Protein AF-K0Q206-F1 (afdb_monomer)

Secondary structure (DSSP, 8-state):
-----------------S--TTTTTS------HHHHHHH--SHHHHHHHHHHHHHT-

Organism: NCBI:txid1211777

Radius of gyration: 13.71 Å; Cα contacts (8 Å, |Δi|>4): 18; chains: 1; bounding box: 23×36×29 Å

Foldseek 3Di:
DDDDDDDDDDDDDPDDDPDDPCVPVDDDDDDDLVVCLVPDPDPVVNVVSVVVVVVVD

Sequence (57 aa):
MNRYPATVHLLKVSQIAAAFPEAGFRKTQWFLLKEASRKAAQPGLRTLLSRLETTGA

Solvent-accessible surface area (backbone atoms only — not comparable to full-atom values): 4112 Å² total; per-residue (Å²): 135,90,81,77,89,81,87,86,79,93,78,86,83,88,79,80,74,91,83,48,97,65,66,80,77,58,96,78,82,90,66,58,71,85,50,41,36,74,67,47,85,49,67,72,57,22,54,54,42,52,52,50,62,65,72,76,112

Structure (mmCIF, N/CA/C/O backbone):
data_AF-K0Q206-F1
#
_entry.id   AF-K0Q206-F1
#
loop_
_atom_site.group_PDB
_atom_site.id
_atom_site.type_symbol
_atom_site.label_atom_id
_atom_site.label_alt_id
_atom_site.la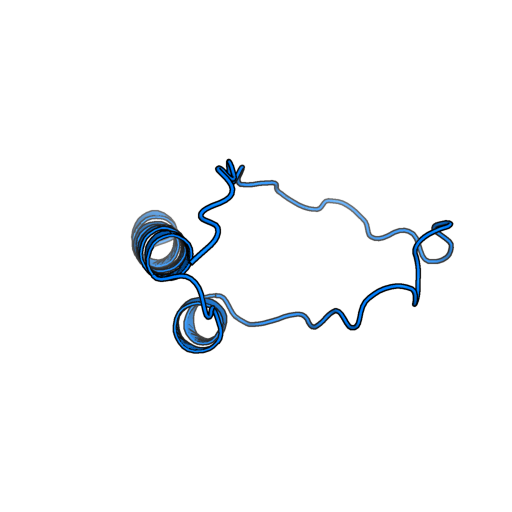bel_comp_id
_atom_site.label_asym_id
_atom_site.label_entity_id
_atom_site.label_seq_id
_atom_site.pdbx_PDB_ins_code
_atom_site.Cartn_x
_atom_site.Cartn_y
_atom_site.Cartn_z
_atom_site.occupancy
_atom_site.B_iso_or_equiv
_atom_site.auth_seq_id
_atom_site.auth_comp_id
_atom_site.auth_asym_id
_atom_site.auth_atom_id
_atom_site.pdbx_PDB_model_num
ATOM 1 N N . MET A 1 1 ? 9.951 21.737 -14.080 1.00 53.88 1 MET A N 1
ATOM 2 C CA .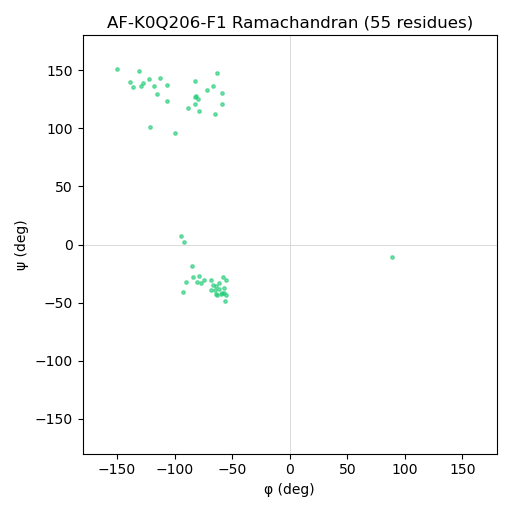 MET A 1 1 ? 9.330 20.831 -13.086 1.00 53.88 1 MET A CA 1
ATOM 3 C C . MET A 1 1 ? 8.132 20.173 -13.764 1.00 53.88 1 MET A C 1
ATOM 5 O O . MET A 1 1 ? 7.112 20.830 -13.924 1.00 53.88 1 MET A O 1
ATOM 9 N N . ASN A 1 2 ? 8.261 18.940 -14.262 1.00 62.66 2 ASN A N 1
ATOM 10 C CA . ASN A 1 2 ? 7.155 18.290 -14.976 1.00 62.66 2 ASN A CA 1
ATOM 11 C C . ASN A 1 2 ? 6.148 17.757 -13.955 1.00 62.66 2 ASN A C 1
ATOM 13 O O . ASN A 1 2 ? 6.476 16.890 -13.146 1.00 62.66 2 ASN A O 1
ATOM 17 N N . ARG A 1 3 ? 4.936 18.312 -13.967 1.00 68.50 3 ARG A N 1
ATOM 18 C CA . ARG A 1 3 ? 3.845 17.913 -13.078 1.00 68.50 3 ARG A CA 1
ATOM 19 C C . ARG A 1 3 ? 2.912 16.996 -13.856 1.00 68.50 3 ARG A C 1
ATOM 21 O O . ARG A 1 3 ? 2.063 17.464 -14.602 1.00 68.50 3 ARG A O 1
ATOM 28 N N . TYR A 1 4 ? 3.105 15.693 -13.701 1.00 80.00 4 TYR A N 1
ATOM 29 C CA . TYR A 1 4 ? 2.218 14.705 -14.303 1.00 80.00 4 TYR A CA 1
ATOM 30 C C . TYR A 1 4 ? 0.987 14.518 -13.408 1.00 80.00 4 TYR A C 1
ATOM 32 O O . TYR A 1 4 ? 1.156 14.294 -12.204 1.00 80.00 4 TYR A O 1
ATOM 40 N N . PRO A 1 5 ? -0.241 14.639 -13.943 1.00 81.44 5 PRO A N 1
ATOM 41 C CA . PRO A 1 5 ? -1.441 14.338 -13.178 1.00 81.44 5 PRO A CA 1
ATOM 42 C C . PRO A 1 5 ? -1.479 12.841 -12.858 1.00 81.44 5 PRO A C 1
ATOM 44 O O . PRO A 1 5 ? -1.191 12.004 -13.711 1.00 81.44 5 PRO A O 1
ATOM 47 N N . ALA A 1 6 ? -1.828 12.508 -11.619 1.00 82.50 6 ALA A N 1
ATOM 48 C CA . ALA A 1 6 ? -2.004 11.135 -11.168 1.00 82.50 6 ALA A CA 1
ATOM 49 C C . ALA A 1 6 ? -3.273 11.046 -10.318 1.00 82.50 6 ALA A C 1
ATOM 51 O O . ALA A 1 6 ? -3.497 11.890 -9.447 1.00 82.50 6 ALA A O 1
ATOM 52 N N . THR A 1 7 ? -4.071 10.010 -10.558 1.00 87.81 7 THR A N 1
ATOM 53 C CA . THR A 1 7 ? -5.262 9.689 -9.766 1.00 87.81 7 THR A CA 1
ATOM 54 C C . THR A 1 7 ? -4.961 8.473 -8.897 1.00 87.81 7 THR A C 1
ATOM 56 O O . THR A 1 7 ? -4.323 7.523 -9.347 1.00 87.81 7 THR A O 1
ATOM 59 N N . VAL A 1 8 ? -5.397 8.511 -7.637 1.00 87.12 8 VAL A N 1
ATOM 60 C CA . VAL A 1 8 ? -5.184 7.440 -6.657 1.00 87.12 8 VAL A CA 1
ATOM 61 C C . VAL A 1 8 ? -6.536 6.857 -6.269 1.00 87.12 8 VAL A C 1
ATOM 63 O O . VAL A 1 8 ? -7.441 7.598 -5.889 1.00 87.12 8 VAL A O 1
ATOM 66 N N . HIS A 1 9 ? -6.653 5.533 -6.329 1.00 87.38 9 HIS A N 1
ATOM 67 C CA . HIS A 1 9 ? -7.840 4.792 -5.912 1.00 87.38 9 HIS A CA 1
ATOM 68 C C . HIS A 1 9 ? -7.480 3.854 -4.761 1.00 87.38 9 HIS A C 1
ATOM 70 O O . HIS A 1 9 ? -6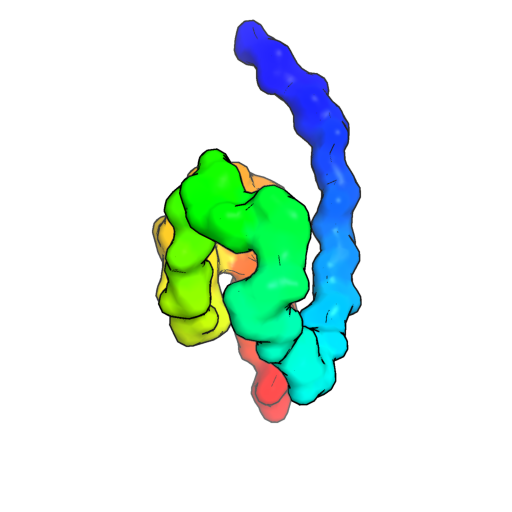.444 3.190 -4.797 1.00 87.38 9 HIS A O 1
ATOM 76 N N . LEU A 1 10 ? -8.334 3.802 -3.739 1.00 87.50 10 LEU A N 1
ATOM 77 C CA . LEU A 1 10 ? -8.184 2.857 -2.640 1.00 87.50 10 LEU A CA 1
ATOM 78 C C . LEU A 1 10 ? -8.744 1.498 -3.060 1.00 87.50 10 LEU A C 1
ATOM 80 O O . LEU A 1 10 ? -9.893 1.410 -3.485 1.00 87.50 10 LEU A O 1
ATOM 84 N N . LEU A 1 11 ? -7.943 0.446 -2.907 1.00 88.50 11 LEU A N 1
ATOM 85 C CA . LEU A 1 11 ? -8.324 -0.922 -3.246 1.00 88.50 11 LEU A CA 1
ATOM 86 C C . LEU A 1 11 ? -8.078 -1.844 -2.053 1.00 88.50 11 LEU A C 1
ATOM 88 O O . LEU A 1 11 ? -7.043 -1.755 -1.392 1.00 88.50 11 LEU A O 1
ATOM 92 N N . LYS A 1 12 ? -9.017 -2.761 -1.807 1.00 87.94 12 LYS A N 1
ATOM 93 C CA . LYS A 1 12 ? -8.823 -3.869 -0.870 1.00 87.94 12 LYS A CA 1
ATOM 94 C C . LYS A 1 12 ? -8.198 -5.038 -1.624 1.00 87.94 12 LYS A C 1
ATOM 96 O O . LYS A 1 12 ? -8.804 -5.572 -2.548 1.00 87.94 12 LYS A O 1
ATOM 101 N N . VAL A 1 13 ? -6.995 -5.433 -1.223 1.00 87.81 13 VAL A N 1
ATOM 102 C CA . VAL A 1 13 ? -6.298 -6.583 -1.809 1.00 87.81 13 VAL A CA 1
ATOM 103 C C . VAL A 1 13 ? -6.864 -7.870 -1.208 1.00 87.81 13 VAL A C 1
ATOM 105 O O . VAL A 1 13 ? -6.896 -8.011 0.013 1.00 87.81 13 VAL A O 1
ATOM 108 N N . SER A 1 14 ? -7.319 -8.795 -2.055 1.00 89.81 14 SER A N 1
ATOM 109 C CA . SER A 1 14 ? -7.789 -10.127 -1.643 1.00 89.81 14 SER A CA 1
ATOM 110 C C . SER A 1 14 ? -6.681 -11.180 -1.693 1.00 89.81 14 SER A C 1
ATOM 112 O O . SER A 1 14 ? -6.572 -11.995 -0.784 1.00 89.81 14 SER A O 1
ATOM 114 N N . GLN A 1 15 ? -5.844 -11.149 -2.732 1.00 88.31 15 GLN A N 1
ATOM 115 C CA . GLN A 1 15 ? -4.734 -12.077 -2.937 1.00 88.31 15 GLN A CA 1
ATOM 116 C C . GLN A 1 15 ? -3.597 -11.391 -3.704 1.00 88.31 15 GLN A C 1
ATOM 118 O O . GLN A 1 15 ? -3.837 -10.500 -4.519 1.00 88.31 15 GLN A O 1
ATOM 123 N N . ILE A 1 16 ? -2.361 -11.832 -3.463 1.00 82.88 16 ILE A N 1
ATOM 124 C CA . ILE A 1 16 ? -1.173 -11.423 -4.220 1.00 82.88 16 ILE A CA 1
ATOM 125 C C . ILE A 1 16 ? -0.753 -12.598 -5.106 1.00 82.88 16 ILE A C 1
ATOM 127 O O . ILE A 1 16 ? -0.519 -13.697 -4.607 1.00 82.88 16 ILE A O 1
ATOM 131 N N . ALA A 1 17 ? -0.666 -12.381 -6.418 1.00 84.19 17 ALA A N 1
ATOM 132 C CA . ALA A 1 17 ? -0.127 -13.383 -7.332 1.00 84.19 17 ALA A CA 1
ATOM 133 C C . ALA A 1 17 ? 1.395 -13.503 -7.149 1.00 84.19 17 ALA A C 1
ATOM 135 O O . ALA A 1 17 ? 2.098 -12.494 -7.123 1.00 84.19 17 ALA A O 1
ATOM 136 N N . ALA A 1 18 ? 1.905 -14.732 -7.044 1.00 75.69 18 ALA A N 1
ATOM 137 C CA . ALA A 1 18 ? 3.340 -14.987 -6.889 1.00 75.69 18 ALA A CA 1
ATOM 138 C C . ALA A 1 18 ? 4.128 -14.783 -8.196 1.00 75.69 18 ALA A C 1
ATOM 140 O O . ALA A 1 18 ? 5.287 -14.380 -8.164 1.0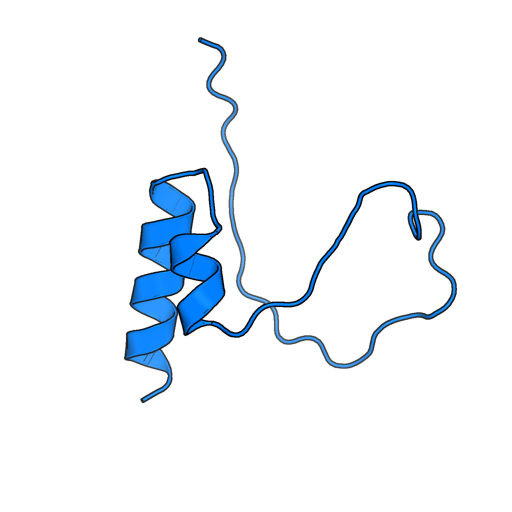0 75.69 18 ALA A O 1
ATOM 141 N N . ALA A 1 19 ? 3.490 -15.034 -9.341 1.00 77.88 19 ALA A N 1
ATOM 142 C CA . ALA A 1 19 ? 4.055 -14.834 -10.667 1.00 77.88 19 ALA A CA 1
ATOM 143 C C . ALA A 1 19 ? 3.164 -13.852 -11.433 1.00 77.88 19 ALA A C 1
ATOM 145 O O . ALA A 1 19 ? 2.091 -14.211 -11.914 1.00 77.88 19 ALA A O 1
ATOM 146 N N . PHE A 1 20 ? 3.597 -12.597 -11.497 1.00 76.38 20 PHE A N 1
ATOM 147 C CA . PHE A 1 20 ? 2.988 -11.553 -12.316 1.00 76.38 20 PHE A CA 1
ATOM 148 C C . PHE A 1 20 ? 4.077 -11.010 -13.254 1.00 76.38 20 PHE A C 1
ATOM 150 O O . PHE A 1 20 ? 5.224 -10.938 -12.809 1.00 76.38 20 PHE A O 1
ATOM 157 N N . PRO A 1 21 ? 3.788 -10.668 -14.523 1.00 75.94 21 PRO A N 1
ATOM 158 C CA . PRO A 1 21 ? 4.825 -10.307 -15.498 1.00 75.94 21 PRO A CA 1
ATOM 159 C C . PRO A 1 21 ? 5.726 -9.154 -15.029 1.00 75.94 21 PRO A C 1
ATOM 161 O O . PRO A 1 21 ? 6.911 -9.120 -15.339 1.00 75.94 21 PRO A O 1
ATOM 164 N N . GLU A 1 22 ? 5.185 -8.248 -14.220 1.00 77.81 22 GLU A N 1
ATOM 165 C CA . GLU A 1 22 ? 5.861 -7.077 -13.670 1.00 77.81 22 GLU A CA 1
ATOM 166 C C . GLU A 1 22 ? 6.503 -7.333 -12.293 1.00 77.81 22 GLU A C 1
ATOM 168 O O . GLU A 1 22 ? 7.078 -6.416 -11.691 1.00 77.81 22 GLU A O 1
ATOM 173 N N . ALA A 1 23 ? 6.430 -8.561 -11.771 1.00 70.44 23 ALA A N 1
ATOM 174 C CA . ALA A 1 23 ? 7.085 -8.934 -10.523 1.00 70.44 23 ALA A CA 1
ATOM 175 C C . ALA A 1 23 ? 8.601 -8.695 -10.640 1.00 70.44 23 ALA A C 1
ATOM 177 O O . ALA A 1 23 ? 9.272 -9.222 -11.522 1.00 70.44 23 ALA A O 1
ATOM 178 N N . GLY A 1 24 ? 9.145 -7.854 -9.757 1.00 73.12 24 GLY A N 1
ATOM 179 C CA . GLY A 1 24 ? 10.565 -7.489 -9.747 1.00 73.12 24 GLY A CA 1
ATOM 180 C C . GLY A 1 24 ? 10.949 -6.279 -10.609 1.00 73.12 24 GLY A C 1
ATOM 181 O O . GLY A 1 24 ? 12.045 -5.752 -10.425 1.00 73.12 24 GLY A O 1
ATOM 182 N N . PHE A 1 25 ? 10.062 -5.755 -11.468 1.00 81.81 25 PHE A N 1
ATOM 183 C CA . PHE A 1 25 ? 10.366 -4.566 -12.287 1.00 81.81 25 PHE A CA 1
ATOM 184 C C . PHE A 1 25 ? 10.506 -3.284 -11.457 1.00 81.81 25 PHE A C 1
ATOM 186 O O . PHE A 1 25 ? 11.249 -2.371 -11.820 1.00 81.81 25 PHE A O 1
ATOM 193 N N . ARG A 1 26 ? 9.781 -3.185 -10.337 1.00 81.69 26 ARG A N 1
ATOM 194 C CA . ARG A 1 26 ? 9.860 -2.055 -9.404 1.00 81.69 26 ARG A CA 1
ATOM 195 C C . ARG A 1 26 ? 10.070 -2.579 -7.995 1.00 81.69 26 ARG A C 1
ATOM 197 O O . ARG A 1 26 ? 9.398 -3.515 -7.574 1.00 81.69 26 ARG A O 1
ATOM 204 N N . LYS A 1 27 ? 10.971 -1.940 -7.244 1.00 83.12 27 LYS A N 1
ATOM 205 C CA . LYS A 1 27 ? 11.117 -2.212 -5.812 1.00 83.12 27 LYS A CA 1
ATOM 206 C C . LYS A 1 27 ? 9.830 -1.793 -5.104 1.00 83.12 27 LYS A C 1
ATOM 208 O O . LYS A 1 27 ? 9.516 -0.607 -5.039 1.00 83.12 27 LYS A O 1
ATOM 213 N N . THR A 1 28 ? 9.095 -2.769 -4.592 1.00 86.44 28 THR A N 1
ATOM 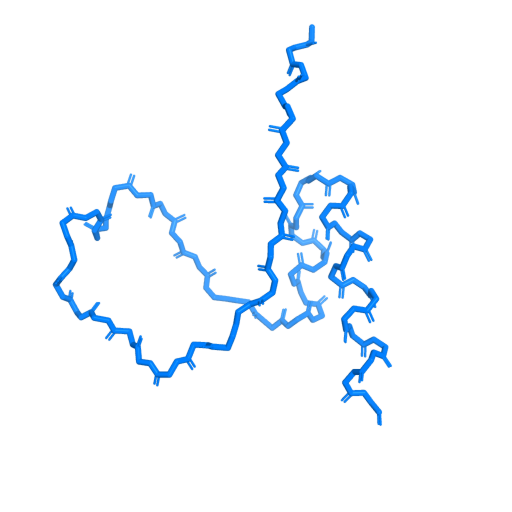214 C CA . THR A 1 28 ? 7.875 -2.569 -3.809 1.00 86.44 28 THR A CA 1
ATOM 215 C C . THR A 1 28 ? 8.104 -3.012 -2.377 1.00 86.44 28 THR A C 1
ATOM 217 O O . THR A 1 28 ? 8.773 -4.012 -2.129 1.00 86.44 28 THR A O 1
ATOM 220 N N . GLN A 1 29 ? 7.515 -2.284 -1.436 1.00 86.00 29 GLN A N 1
ATOM 221 C CA . GLN A 1 29 ? 7.559 -2.618 -0.023 1.00 86.00 29 GLN A CA 1
ATOM 222 C C . GLN A 1 29 ? 6.182 -2.373 0.589 1.00 86.00 29 GLN A C 1
ATOM 224 O O . GLN A 1 29 ? 5.521 -1.384 0.269 1.00 86.00 29 GLN A O 1
ATOM 229 N N . TRP A 1 30 ? 5.767 -3.284 1.464 1.00 88.50 30 TRP A N 1
ATOM 230 C CA . TRP A 1 30 ? 4.574 -3.124 2.285 1.00 88.50 30 TRP A CA 1
ATOM 231 C C . TRP A 1 30 ? 4.899 -2.281 3.515 1.00 88.50 30 TRP A C 1
ATOM 233 O O . TRP A 1 30 ? 5.963 -2.427 4.117 1.00 88.50 30 TRP A O 1
ATOM 243 N N . PHE A 1 31 ? 3.971 -1.405 3.886 1.00 89.75 31 PHE A N 1
ATOM 244 C CA . PHE A 1 31 ? 4.092 -0.529 5.046 1.00 89.75 31 PHE A CA 1
ATOM 245 C C . PHE A 1 31 ? 2.828 -0.622 5.886 1.00 89.75 31 PHE A C 1
ATOM 247 O O . PHE A 1 31 ? 1.729 -0.782 5.349 1.00 89.75 31 PHE A O 1
ATOM 254 N N . LEU A 1 32 ? 2.976 -0.438 7.196 1.00 91.44 32 LEU A N 1
ATOM 255 C CA . LEU A 1 32 ? 1.838 -0.078 8.032 1.00 91.44 32 LEU A CA 1
ATOM 256 C C . LEU A 1 32 ? 1.311 1.292 7.591 1.00 91.44 32 LEU A C 1
ATOM 258 O O . LEU A 1 32 ? 2.086 2.160 7.183 1.00 91.44 32 LEU A O 1
ATOM 262 N N . LEU A 1 33 ? 0.002 1.513 7.711 1.00 88.69 33 LEU A N 1
ATOM 263 C CA . LEU A 1 33 ? -0.627 2.750 7.242 1.00 88.69 33 LEU A CA 1
ATOM 264 C C . LEU A 1 33 ? 0.023 4.007 7.864 1.00 88.69 33 LEU A C 1
ATOM 266 O O . LEU A 1 33 ? 0.407 4.920 7.134 1.00 88.69 33 LEU A O 1
ATOM 270 N N . LYS A 1 34 ? 0.291 3.963 9.178 1.00 87.19 34 LYS A N 1
ATOM 271 C CA . LYS A 1 34 ? 0.984 5.014 9.949 1.00 87.19 34 LYS A CA 1
ATOM 272 C C . LYS A 1 34 ? 2.391 5.346 9.438 1.00 87.19 34 LYS A C 1
ATOM 274 O O . LYS A 1 34 ? 2.896 6.452 9.632 1.00 87.19 34 LYS A O 1
ATOM 279 N N . GLU A 1 35 ? 3.064 4.381 8.820 1.00 91.69 35 GLU A N 1
ATOM 280 C CA . GLU A 1 35 ? 4.399 4.566 8.249 1.00 91.69 35 GLU A CA 1
ATOM 281 C C . GLU A 1 35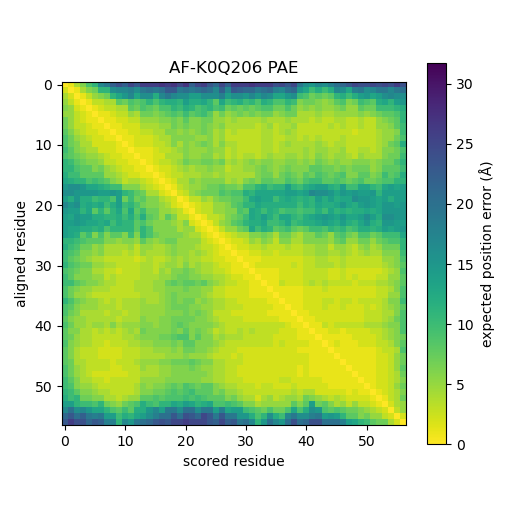 ? 4.333 5.025 6.792 1.00 91.69 35 GLU A C 1
ATOM 283 O O . GLU A 1 35 ? 5.181 5.805 6.349 1.00 91.69 35 GLU A O 1
ATOM 288 N N . ALA A 1 36 ? 3.312 4.586 6.054 1.00 91.94 36 ALA A N 1
ATOM 289 C CA . ALA A 1 36 ? 3.118 4.924 4.650 1.00 91.94 36 ALA A CA 1
ATOM 290 C C . ALA A 1 36 ? 3.004 6.444 4.442 1.00 91.94 36 ALA A C 1
ATOM 292 O O . ALA A 1 36 ? 3.633 6.987 3.528 1.00 91.94 36 ALA A O 1
ATOM 293 N N . SER A 1 37 ? 2.282 7.150 5.322 1.00 89.56 37 SER A N 1
ATOM 294 C CA . SER A 1 37 ? 2.154 8.616 5.274 1.00 89.56 37 SER A CA 1
ATOM 295 C C . SER A 1 37 ? 3.503 9.333 5.450 1.00 89.56 37 SER A C 1
ATOM 297 O O . SER A 1 37 ? 3.752 10.354 4.807 1.00 89.56 37 SER A O 1
ATOM 299 N N . ARG A 1 38 ? 4.425 8.765 6.239 1.00 90.06 38 ARG A N 1
ATOM 300 C CA . ARG A 1 38 ? 5.787 9.297 6.444 1.00 90.06 38 ARG A CA 1
ATOM 301 C C . ARG A 1 38 ? 6.717 9.005 5.267 1.00 90.06 38 ARG A C 1
ATOM 303 O O . ARG A 1 38 ? 7.605 9.802 4.974 1.00 90.06 38 ARG A O 1
ATOM 310 N N . LYS A 1 39 ? 6.533 7.860 4.604 1.00 90.75 39 LYS A N 1
ATOM 311 C CA . L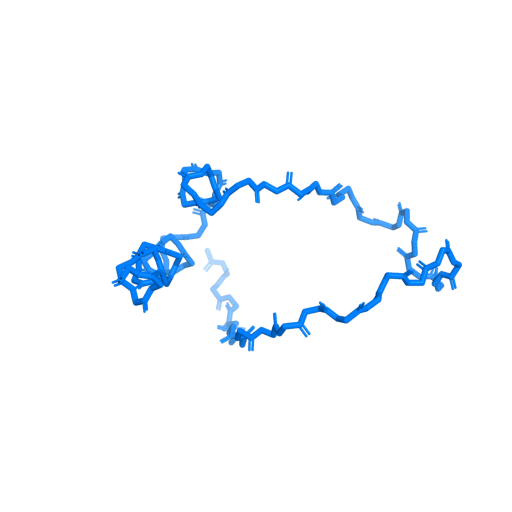YS A 1 39 ? 7.383 7.399 3.493 1.00 90.75 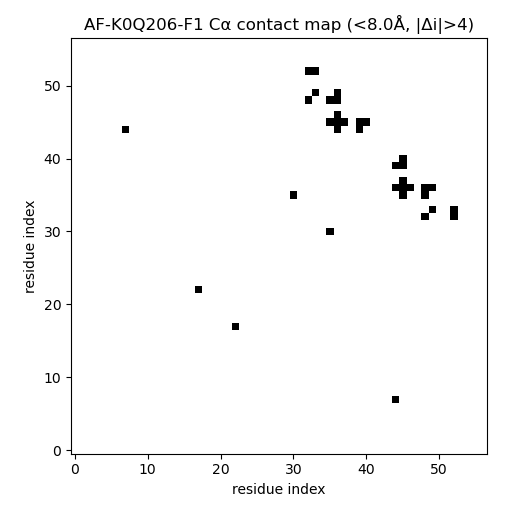39 LYS A CA 1
ATOM 312 C C . LYS A 1 39 ? 6.984 7.982 2.139 1.00 90.75 39 LYS A C 1
ATOM 314 O O . LYS A 1 39 ? 7.844 8.127 1.272 1.00 90.75 39 LYS A O 1
ATOM 319 N N . ALA A 1 40 ? 5.712 8.323 1.936 1.00 90.75 40 ALA A N 1
ATOM 320 C CA . ALA A 1 40 ? 5.246 8.885 0.674 1.00 90.75 40 ALA A CA 1
ATOM 321 C C . ALA A 1 40 ? 5.993 10.188 0.345 1.00 90.75 40 ALA A C 1
ATOM 323 O O . ALA A 1 40 ? 6.090 11.086 1.175 1.00 90.75 40 ALA A O 1
ATOM 324 N N . ALA A 1 41 ? 6.529 10.319 -0.870 1.00 88.19 41 ALA A N 1
ATOM 325 C CA . ALA A 1 41 ? 7.218 11.541 -1.295 1.00 88.19 41 ALA A CA 1
ATOM 326 C C . ALA A 1 41 ? 6.238 12.641 -1.736 1.00 88.19 41 ALA A C 1
ATOM 328 O O . ALA A 1 41 ? 6.507 13.825 -1.555 1.00 88.19 41 ALA A O 1
ATOM 329 N N . GLN A 1 42 ? 5.094 12.248 -2.304 1.00 89.56 42 GLN A N 1
ATOM 330 C CA . GLN A 1 42 ? 4.110 13.172 -2.862 1.00 89.56 42 GLN A CA 1
ATOM 331 C C . GLN A 1 42 ? 3.195 13.732 -1.761 1.00 89.56 42 GLN A C 1
ATOM 333 O O . GLN A 1 42 ? 2.490 12.945 -1.124 1.00 89.56 42 GLN A O 1
ATOM 338 N N . PRO A 1 43 ? 3.131 15.065 -1.556 1.00 89.25 43 PRO A N 1
ATOM 339 C CA . PRO A 1 43 ? 2.315 15.666 -0.499 1.00 89.25 43 PRO A CA 1
ATOM 340 C C . PRO A 1 43 ? 0.833 15.289 -0.583 1.00 89.25 43 PRO A C 1
ATOM 342 O O . PRO A 1 43 ? 0.232 14.945 0.428 1.00 89.25 43 PRO A O 1
ATOM 345 N N . GLY A 1 44 ? 0.262 15.265 -1.792 1.00 89.25 44 GLY A N 1
ATOM 346 C CA . GLY A 1 44 ? -1.135 14.864 -1.989 1.00 89.25 44 GLY A CA 1
ATOM 347 C C . GLY A 1 44 ? -1.405 13.423 -1.550 1.00 89.25 44 GLY A C 1
ATOM 348 O O . GLY A 1 44 ? -2.424 13.150 -0.922 1.00 89.25 44 GLY A O 1
ATOM 349 N N . LEU A 1 45 ? -0.457 12.512 -1.798 1.00 90.62 45 LEU A N 1
ATOM 350 C CA . LEU A 1 45 ? -0.563 11.127 -1.343 1.00 90.62 45 LEU A CA 1
ATOM 351 C C . LEU A 1 45 ? -0.462 11.026 0.185 1.00 90.62 45 LEU A C 1
ATOM 353 O O . LEU A 1 45 ? -1.227 10.273 0.779 1.00 90.62 45 LEU A O 1
ATOM 357 N N . ARG A 1 46 ? 0.416 11.812 0.833 1.00 91.62 46 ARG A N 1
ATOM 358 C CA . ARG A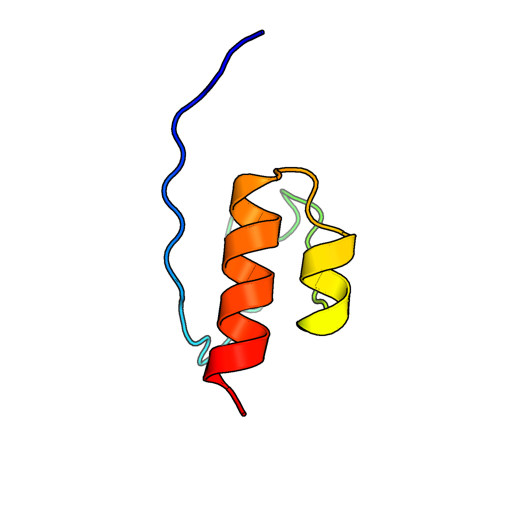 1 46 ? 0.484 11.876 2.308 1.00 91.62 46 ARG A CA 1
ATOM 359 C C . ARG A 1 46 ? -0.869 12.253 2.902 1.00 91.62 46 ARG A C 1
ATOM 361 O O . ARG A 1 46 ? -1.357 11.552 3.779 1.00 91.62 46 ARG A O 1
ATOM 368 N N . THR A 1 47 ? -1.496 13.305 2.373 1.00 90.25 47 THR A N 1
ATOM 369 C CA . THR A 1 47 ? -2.811 13.770 2.834 1.00 90.25 47 THR A CA 1
ATOM 370 C C . THR A 1 47 ? -3.884 12.693 2.680 1.00 90.25 47 THR A C 1
ATOM 372 O O . THR A 1 47 ? -4.683 12.496 3.592 1.00 90.25 47 THR A O 1
ATOM 375 N N . LEU A 1 48 ? -3.904 11.970 1.555 1.00 90.62 48 LEU A N 1
ATOM 376 C CA . LEU A 1 48 ? -4.853 10.870 1.351 1.00 90.62 48 LEU A CA 1
ATOM 377 C C . LEU A 1 48 ? -4.643 9.732 2.360 1.00 90.62 48 LEU A C 1
ATOM 379 O O . LEU A 1 48 ? -5.616 9.247 2.933 1.00 90.62 48 LEU A O 1
ATOM 383 N N . LEU A 1 49 ? -3.390 9.346 2.616 1.00 91.81 49 LEU A N 1
ATOM 384 C CA . LEU A 1 49 ? -3.056 8.297 3.586 1.00 91.81 49 LEU A CA 1
ATOM 385 C C . LEU A 1 49 ? -3.443 8.695 5.017 1.00 91.81 49 LEU A C 1
ATOM 387 O O . LEU A 1 49 ? -4.043 7.891 5.722 1.00 91.81 49 LEU A O 1
ATOM 391 N N . SER A 1 50 ? -3.194 9.941 5.428 1.00 88.88 50 SER A N 1
ATOM 392 C CA . SER A 1 50 ? -3.595 10.426 6.757 1.00 88.88 50 SER A CA 1
ATOM 393 C C . SER A 1 50 ? -5.114 10.451 6.950 1.00 88.88 50 SER A C 1
ATOM 395 O O . SER A 1 50 ? -5.595 10.130 8.029 1.00 88.88 50 SER A O 1
ATOM 397 N N . ARG A 1 51 ? -5.897 10.774 5.911 1.00 88.94 51 ARG A N 1
ATOM 398 C CA . ARG A 1 51 ? -7.371 10.698 5.987 1.00 88.94 51 ARG A CA 1
ATOM 399 C C . ARG A 1 51 ? -7.864 9.259 6.123 1.00 88.94 51 ARG A C 1
ATOM 401 O O . ARG A 1 51 ? -8.851 9.012 6.815 1.00 88.94 51 ARG A O 1
ATOM 408 N N . LEU A 1 52 ? -7.175 8.316 5.479 1.00 87.88 52 LEU A N 1
ATOM 409 C CA . LEU A 1 52 ? -7.485 6.896 5.606 1.00 87.88 52 LEU A CA 1
ATOM 410 C C . LEU A 1 52 ? -7.246 6.393 7.036 1.00 87.88 52 LEU A C 1
ATOM 412 O O . LEU A 1 52 ? -8.072 5.638 7.538 1.00 87.88 52 LEU A O 1
ATOM 416 N N . GLU A 1 53 ? -6.185 6.856 7.710 1.00 84.00 53 GLU A N 1
ATOM 417 C CA . GLU A 1 53 ? -5.933 6.538 9.130 1.00 84.00 53 GLU A CA 1
ATOM 418 C C . GLU A 1 53 ? -7.108 6.950 10.024 1.00 84.00 53 GLU A C 1
ATOM 420 O O . GLU A 1 53 ? -7.448 6.230 10.954 1.00 84.00 53 GLU A O 1
ATOM 425 N N . THR A 1 54 ? -7.750 8.083 9.727 1.00 79.00 54 THR A N 1
ATOM 426 C CA . THR A 1 54 ? -8.888 8.594 10.509 1.00 79.00 54 THR A CA 1
ATOM 427 C C . THR A 1 54 ? -10.206 7.885 10.197 1.00 79.00 54 THR A C 1
ATOM 429 O O . THR A 1 54 ? -11.082 7.843 11.046 1.00 79.00 54 THR A O 1
ATOM 432 N N . THR A 1 55 ? -10.370 7.342 8.987 1.00 71.94 55 THR A N 1
ATOM 433 C CA . THR A 1 55 ? -11.635 6.715 8.548 1.00 71.94 55 THR A CA 1
ATOM 434 C C . THR A 1 55 ? -11.747 5.250 8.992 1.00 71.94 55 THR A C 1
ATOM 436 O O . THR A 1 55 ? -12.832 4.682 8.976 1.00 71.94 55 THR A O 1
ATOM 439 N N . GLY A 1 56 ? -10.624 4.619 9.350 1.00 57.84 56 GLY A N 1
ATOM 440 C CA . GLY A 1 56 ? -10.568 3.232 9.826 1.00 57.84 56 GLY A CA 1
ATOM 441 C C . GLY A 1 56 ? -10.611 3.058 11.350 1.00 57.84 56 GLY A C 1
ATOM 442 O O . GLY A 1 56 ? -10.370 1.940 11.804 1.00 57.84 56 GLY A O 1
ATOM 443 N N . ALA A 1 57 ? -10.851 4.133 12.111 1.00 47.94 57 ALA A N 1
ATOM 444 C CA . ALA A 1 57 ? -11.091 4.123 13.559 1.00 47.94 57 ALA A CA 1
ATOM 445 C C . ALA A 1 57 ? -12.594 4.233 13.843 1.00 47.94 57 ALA A C 1
ATOM 447 O O . ALA A 1 57 ? -13.049 3.565 14.795 1.00 47.94 57 ALA A O 1
#

Mean predicted aligned error: 6.46 Å

pLDDT: mean 83.2, std 9.66, range [47.94, 91.94]